Protein AF-A0A7K5LRX5-F1 (afdb_monomer_lite)

InterPro domains:
  IPR000163 Prohibitin [PR00679] (42-58)
  IPR000163 Prohibitin [PR00679] (60-79)
  IPR000163 Prohibitin [PR00679] (83-101)
  IPR000163 Prohibitin [PTHR23222] (1-107)
  IPR000163 Prohibitin [cd03401] (1-107)
  IPR001107 Band 7 domain [PF01145] (1-106)

pLDDT: mean 89.48, std 3.62, range [74.31, 94.56]

Structure (mmCIF, N/CA/C/O backbone):
data_AF-A0A7K5LRX5-F1
#
_entry.id   AF-A0A7K5LRX5-F1
#
loop_
_atom_site.group_PDB
_atom_site.id
_atom_site.type_symbol
_atom_site.label_atom_id
_atom_site.label_alt_id
_atom_site.label_comp_id
_atom_site.label_asym_id
_atom_site.label_entity_id
_atom_site.label_seq_id
_atom_site.pdbx_PDB_ins_code
_atom_site.Cartn_x
_atom_site.Cartn_y
_atom_site.Cartn_z
_atom_site.occupancy
_atom_site.B_iso_or_equiv
_atom_site.auth_seq_id
_atom_site.auth_comp_id
_atom_site.auth_asym_id
_atom_site.auth_atom_id
_atom_site.pdbx_PDB_model_num
ATOM 1 N N . VAL A 1 1 ? 8.555 -9.466 -15.627 1.00 83.19 1 VAL A N 1
ATOM 2 C CA . VAL A 1 1 ? 7.676 -9.172 -14.473 1.00 83.19 1 VAL A CA 1
ATOM 3 C C . VAL A 1 1 ? 7.196 -10.497 -13.925 1.00 83.19 1 VAL A C 1
ATOM 5 O O . VAL A 1 1 ? 6.742 -11.323 -14.713 1.00 83.19 1 VAL A O 1
ATOM 8 N N . GLU A 1 2 ? 7.371 -10.727 -12.627 1.00 86.12 2 GLU A N 1
ATOM 9 C CA . GLU A 1 2 ? 6.983 -11.986 -11.982 1.00 86.12 2 GLU A CA 1
ATOM 10 C C . GLU A 1 2 ? 5.469 -12.069 -11.745 1.00 86.12 2 GLU A C 1
ATOM 12 O O . GLU A 1 2 ? 4.766 -11.054 -11.708 1.00 86.12 2 GLU A O 1
ATOM 17 N N . GLY A 1 3 ? 4.966 -13.293 -11.568 1.00 85.56 3 GLY A N 1
ATOM 18 C CA . GLY A 1 3 ? 3.562 -13.534 -11.247 1.00 85.56 3 GLY A CA 1
ATOM 19 C C . GLY A 1 3 ? 3.167 -12.895 -9.915 1.00 85.56 3 GLY A C 1
ATOM 20 O O . GLY A 1 3 ? 3.847 -13.047 -8.898 1.00 85.56 3 GLY A O 1
ATOM 21 N N . GLY A 1 4 ? 2.056 -12.161 -9.901 1.00 85.81 4 GLY A N 1
ATOM 22 C CA . GLY A 1 4 ? 1.620 -11.384 -8.732 1.00 85.81 4 GLY A CA 1
ATOM 23 C C . GLY A 1 4 ? 2.347 -10.048 -8.539 1.00 85.81 4 GLY A C 1
ATOM 24 O O . GLY A 1 4 ? 2.159 -9.407 -7.510 1.00 85.81 4 GLY A O 1
ATOM 25 N N . GLN A 1 5 ? 3.123 -9.607 -9.528 1.00 91.12 5 GLN A N 1
ATOM 26 C CA . GLN A 1 5 ? 3.603 -8.234 -9.636 1.00 91.12 5 GLN A CA 1
ATOM 27 C C . GLN A 1 5 ? 3.007 -7.555 -10.875 1.00 91.12 5 GLN A C 1
ATOM 29 O O . GLN A 1 5 ? 2.487 -8.189 -11.804 1.00 91.12 5 GLN A O 1
ATOM 34 N N . ARG A 1 6 ? 3.069 -6.230 -10.876 1.00 91.25 6 ARG A N 1
ATOM 35 C CA . ARG A 1 6 ? 2.773 -5.377 -12.026 1.00 91.25 6 ARG A CA 1
ATOM 36 C C . ARG A 1 6 ? 3.899 -4.380 -12.179 1.00 91.25 6 ARG A C 1
ATOM 38 O O . ARG A 1 6 ? 4.467 -3.943 -11.184 1.00 91.25 6 ARG A O 1
ATOM 45 N N . ALA A 1 7 ? 4.226 -4.023 -13.410 1.00 90.88 7 ALA A N 1
ATOM 46 C CA . ALA A 1 7 ? 5.220 -2.992 -13.657 1.00 90.88 7 ALA A CA 1
ATOM 47 C C . ALA A 1 7 ? 4.620 -1.829 -14.435 1.00 90.88 7 ALA A C 1
ATOM 49 O O . ALA A 1 7 ? 3.752 -2.011 -15.287 1.00 90.88 7 ALA A O 1
ATOM 50 N N . ILE A 1 8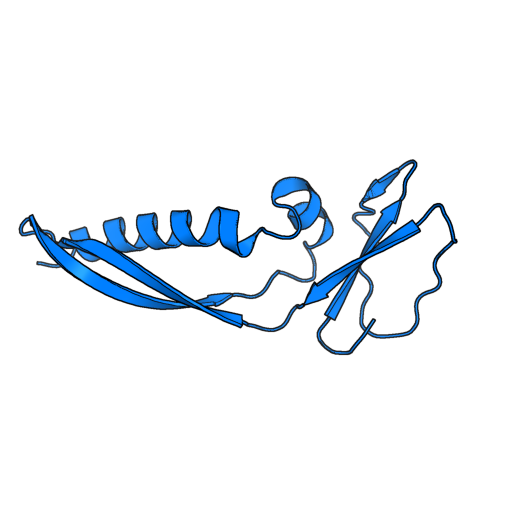 ? 5.119 -0.638 -14.136 1.00 91.75 8 ILE A N 1
ATOM 51 C CA . ILE A 1 8 ? 4.881 0.576 -14.910 1.00 91.75 8 ILE A CA 1
ATOM 52 C C . ILE A 1 8 ? 6.216 1.025 -15.501 1.00 91.75 8 ILE A C 1
ATOM 54 O O . ILE A 1 8 ? 7.269 0.840 -14.883 1.00 91.75 8 ILE A O 1
ATOM 58 N N . PHE A 1 9 ? 6.188 1.616 -16.692 1.00 90.38 9 PHE A N 1
ATOM 59 C CA . PHE A 1 9 ? 7.379 2.233 -17.264 1.00 90.38 9 PHE A CA 1
ATOM 60 C C . PHE A 1 9 ? 7.432 3.722 -16.939 1.00 90.38 9 PHE A C 1
ATOM 62 O O . PHE A 1 9 ? 6.497 4.483 -17.197 1.00 90.38 9 PHE A O 1
ATOM 69 N N . PHE A 1 10 ? 8.577 4.136 -16.407 1.00 89.31 10 PHE A N 1
ATOM 70 C CA . PHE A 1 10 ? 8.969 5.528 -16.330 1.00 89.31 10 PHE A CA 1
ATOM 71 C C . PHE A 1 10 ? 9.895 5.858 -17.499 1.00 89.31 10 PHE A C 1
ATOM 73 O O . PHE A 1 10 ? 11.010 5.337 -17.591 1.00 89.31 10 PHE A O 1
ATOM 80 N N . ASN A 1 11 ? 9.436 6.736 -18.386 1.00 89.69 11 ASN A N 1
ATOM 81 C CA . ASN A 1 11 ? 10.238 7.283 -19.467 1.00 89.69 11 ASN A CA 1
ATOM 82 C C . ASN A 1 11 ? 10.916 8.574 -19.013 1.00 89.69 11 ASN A C 1
ATOM 84 O O . ASN A 1 11 ? 10.270 9.477 -18.488 1.00 89.69 11 ASN A O 1
ATOM 88 N N . ARG A 1 12 ? 12.206 8.725 -19.317 1.00 83.75 12 ARG A N 1
ATOM 89 C CA . ARG A 1 12 ? 12.969 9.929 -18.945 1.00 83.75 12 ARG A CA 1
ATOM 90 C C . ARG A 1 12 ? 12.485 11.218 -19.625 1.00 83.75 12 ARG A C 1
ATOM 92 O O . ARG A 1 12 ? 12.683 12.294 -19.079 1.00 83.75 12 ARG A O 1
ATOM 99 N N . ILE A 1 13 ? 11.877 11.103 -20.809 1.00 83.62 13 ILE A N 1
ATOM 100 C CA . ILE A 1 13 ? 11.422 12.243 -21.627 1.00 83.62 13 ILE A CA 1
ATOM 101 C C . ILE A 1 13 ? 9.937 12.555 -21.381 1.00 83.62 13 ILE A C 1
ATOM 103 O O . ILE A 1 13 ? 9.557 13.716 -21.308 1.00 83.62 13 ILE A O 1
ATOM 107 N N . GLY A 1 14 ? 9.102 11.517 -21.258 1.00 80.69 14 GLY A N 1
ATOM 108 C CA . GLY A 1 14 ? 7.638 11.639 -21.191 1.00 80.69 14 GLY A CA 1
ATOM 109 C C . GLY A 1 14 ? 7.019 11.294 -19.835 1.00 80.69 14 GLY A C 1
ATOM 110 O O . GLY A 1 14 ? 5.799 11.259 -19.722 1.00 80.69 14 GLY A O 1
ATOM 111 N N . GLY A 1 15 ? 7.833 11.001 -18.818 1.00 86.00 15 GLY A N 1
ATOM 112 C CA . GLY A 1 15 ? 7.359 10.612 -17.494 1.00 86.00 15 GLY A CA 1
ATOM 113 C C . GLY A 1 15 ? 6.716 9.223 -17.462 1.00 86.00 15 GLY A C 1
ATOM 114 O O . GLY A 1 15 ? 7.098 8.310 -18.195 1.00 86.00 15 GLY A O 1
ATOM 115 N N . VAL A 1 16 ? 5.759 9.043 -16.553 1.00 85.88 16 VAL A N 1
ATOM 116 C CA . VAL A 1 16 ? 5.083 7.759 -16.317 1.00 85.88 16 VAL A CA 1
ATOM 117 C C . VAL A 1 16 ? 4.013 7.539 -17.382 1.00 85.88 16 VAL A C 1
ATOM 119 O O . VAL A 1 16 ? 3.107 8.360 -17.520 1.00 85.88 16 VAL A O 1
ATOM 122 N N . GLN A 1 17 ? 4.078 6.414 -18.090 1.00 82.31 17 GLN A N 1
ATOM 123 C CA . GLN A 1 17 ? 3.055 6.041 -19.069 1.00 82.31 17 GLN A CA 1
ATOM 124 C C . GLN A 1 17 ? 1.782 5.561 -18.354 1.00 82.31 17 GLN A C 1
ATOM 126 O O . GLN A 1 17 ? 1.828 4.571 -17.625 1.00 82.31 17 GLN A O 1
ATOM 131 N N . GLN A 1 18 ? 0.652 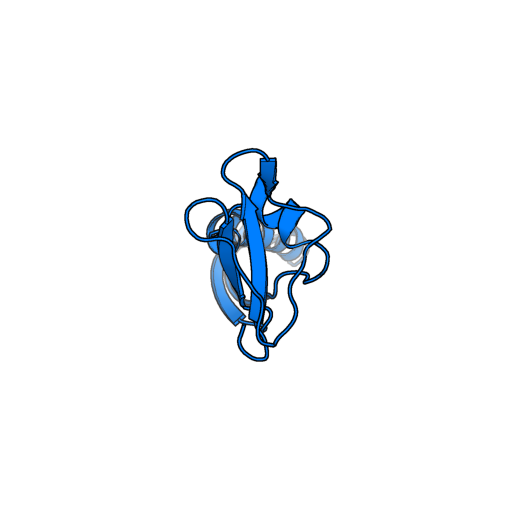6.255 -18.546 1.00 75.56 18 GLN A N 1
ATOM 132 C CA . GLN A 1 18 ? -0.611 5.903 -17.875 1.00 75.56 18 GLN A CA 1
ATOM 133 C C . GLN A 1 18 ? -1.301 4.674 -18.478 1.00 75.56 18 GLN A C 1
ATOM 135 O O . GLN A 1 18 ? -1.873 3.881 -17.739 1.00 75.56 18 GLN A O 1
ATOM 140 N N . ASP A 1 19 ? -1.171 4.454 -19.784 1.00 74.31 19 ASP A N 1
ATOM 141 C CA . ASP A 1 19 ? -1.856 3.344 -20.462 1.00 74.31 19 ASP A CA 1
ATOM 142 C C . ASP A 1 19 ? -1.033 2.044 -20.477 1.00 74.31 19 ASP A C 1
ATOM 144 O O . ASP A 1 19 ? -1.488 1.005 -20.949 1.00 74.31 19 ASP A O 1
ATOM 148 N N . THR A 1 20 ? 0.209 2.080 -19.985 1.00 79.31 20 THR A N 1
ATOM 149 C CA . THR A 1 20 ? 1.161 0.965 -20.095 1.00 79.31 20 THR A CA 1
ATOM 150 C C . THR A 1 20 ? 1.364 0.284 -18.747 1.00 79.31 20 THR A C 1
ATOM 152 O O . THR A 1 20 ? 2.363 0.492 -18.056 1.00 79.31 20 THR A O 1
ATOM 155 N N . ILE A 1 21 ? 0.393 -0.552 -18.379 1.00 84.19 21 ILE A N 1
ATOM 156 C CA . ILE A 1 21 ? 0.457 -1.398 -17.185 1.00 84.19 21 ILE A CA 1
ATOM 157 C C . ILE A 1 21 ? 0.848 -2.803 -17.623 1.00 84.19 21 ILE A C 1
ATOM 159 O O . ILE A 1 21 ? 0.097 -3.505 -18.299 1.00 84.19 21 ILE A O 1
ATOM 163 N N . LEU A 1 22 ? 2.045 -3.220 -17.230 1.00 86.38 22 LEU A N 1
ATOM 164 C CA . LEU A 1 22 ? 2.606 -4.495 -17.637 1.00 86.38 22 LEU A CA 1
ATOM 165 C C . LEU A 1 22 ? 2.157 -5.586 -16.669 1.00 86.38 22 LEU A C 1
ATOM 167 O O . LEU A 1 22 ? 2.455 -5.548 -15.468 1.00 86.38 22 LEU A O 1
ATOM 171 N N . ALA A 1 23 ? 1.447 -6.569 -17.217 1.00 86.19 23 ALA A N 1
ATOM 172 C CA . ALA A 1 23 ? 1.132 -7.810 -16.529 1.00 86.19 23 ALA A CA 1
ATOM 173 C C . ALA A 1 23 ? 2.386 -8.685 -16.345 1.00 86.19 23 ALA A C 1
ATOM 175 O O . ALA A 1 23 ? 3.497 -8.323 -16.737 1.00 86.19 23 ALA A O 1
ATOM 176 N N . GLU A 1 24 ? 2.214 -9.847 -15.729 1.00 86.50 24 GLU A N 1
ATOM 177 C CA . GLU A 1 24 ? 3.268 -10.861 -15.661 1.00 86.50 24 GLU A CA 1
ATOM 178 C C . G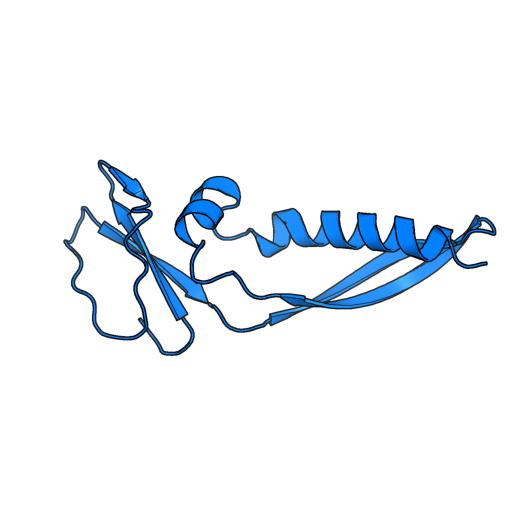LU A 1 24 ? 3.766 -11.250 -17.063 1.00 86.50 24 GLU A C 1
ATOM 180 O O . GLU A 1 24 ? 3.010 -11.214 -18.033 1.00 86.50 24 GLU A O 1
ATOM 185 N N . GLY A 1 25 ? 5.056 -11.571 -17.178 1.00 87.75 25 GLY A N 1
ATOM 186 C CA . GLY A 1 25 ? 5.679 -11.942 -18.451 1.00 87.75 25 GLY A CA 1
ATOM 187 C C . GLY A 1 25 ? 6.943 -11.156 -18.799 1.00 87.75 25 GLY A C 1
ATOM 188 O O . GLY A 1 25 ? 7.458 -10.348 -18.011 1.00 87.75 25 GLY A O 1
ATOM 189 N N . LEU A 1 26 ? 7.474 -11.445 -19.986 1.00 87.88 26 LEU A N 1
ATOM 190 C CA . LEU A 1 26 ? 8.660 -10.801 -20.541 1.00 87.88 26 LEU A CA 1
ATOM 191 C C . LEU A 1 26 ? 8.245 -9.545 -21.311 1.00 87.88 26 LEU A C 1
AT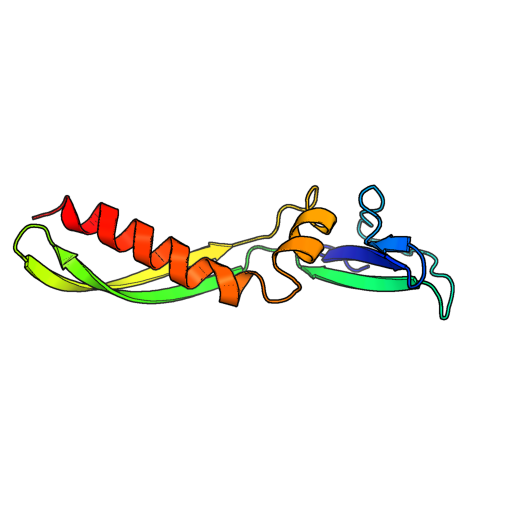OM 193 O O . LEU A 1 26 ? 7.501 -9.630 -22.282 1.00 87.88 26 LEU A O 1
ATOM 197 N N . HIS A 1 27 ? 8.765 -8.392 -20.893 1.00 87.25 27 HIS A N 1
ATOM 198 C CA . HIS A 1 27 ? 8.502 -7.106 -21.538 1.00 87.25 27 HI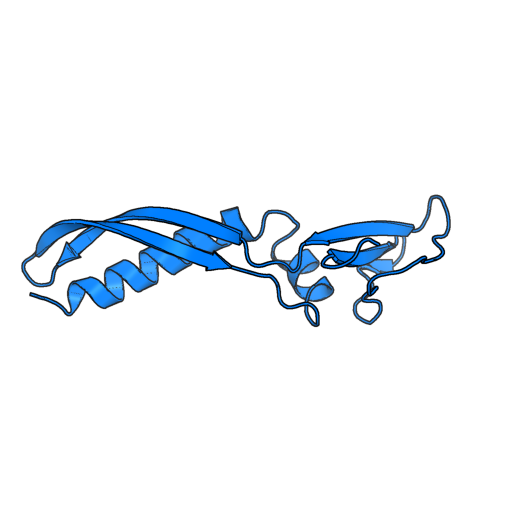S A CA 1
ATOM 199 C C . HIS A 1 27 ? 9.811 -6.501 -22.019 1.00 87.25 27 HIS A C 1
ATOM 201 O O . HIS A 1 27 ? 10.802 -6.491 -21.282 1.00 87.25 27 HIS A O 1
ATOM 207 N N . PHE A 1 28 ? 9.819 -6.002 -23.251 1.00 85.44 28 PHE A N 1
ATOM 208 C CA . PHE A 1 28 ? 10.985 -5.341 -23.816 1.00 85.44 28 PHE A CA 1
ATOM 209 C C . PHE A 1 28 ? 11.084 -3.914 -23.274 1.00 85.44 28 PHE A C 1
ATOM 211 O O . PHE A 1 28 ? 10.093 -3.189 -23.245 1.00 85.44 28 PHE A O 1
ATOM 218 N N . ARG A 1 29 ? 12.283 -3.513 -22.844 1.00 86.94 29 ARG A N 1
ATOM 219 C CA . ARG A 1 29 ? 12.570 -2.144 -22.402 1.00 86.94 29 ARG A CA 1
ATOM 220 C C . ARG A 1 29 ? 13.668 -1.550 -23.265 1.00 86.94 29 ARG A C 1
ATOM 222 O O . ARG A 1 29 ? 14.654 -2.229 -23.546 1.00 86.94 29 ARG A O 1
ATOM 229 N N . ILE A 1 30 ? 13.540 -0.275 -23.611 1.00 88.31 30 ILE A N 1
ATOM 230 C CA . ILE A 1 30 ? 14.617 0.468 -24.269 1.00 88.31 30 ILE A CA 1
ATOM 231 C C . ILE A 1 30 ? 15.634 0.893 -23.197 1.00 88.31 30 ILE A C 1
ATOM 233 O O . ILE A 1 30 ? 15.271 1.636 -22.274 1.00 88.31 30 ILE A O 1
ATOM 237 N N . PRO A 1 31 ? 16.900 0.439 -23.276 1.00 85.88 31 PRO A N 1
ATOM 238 C CA . PRO A 1 31 ? 17.938 0.853 -22.337 1.00 85.88 31 PRO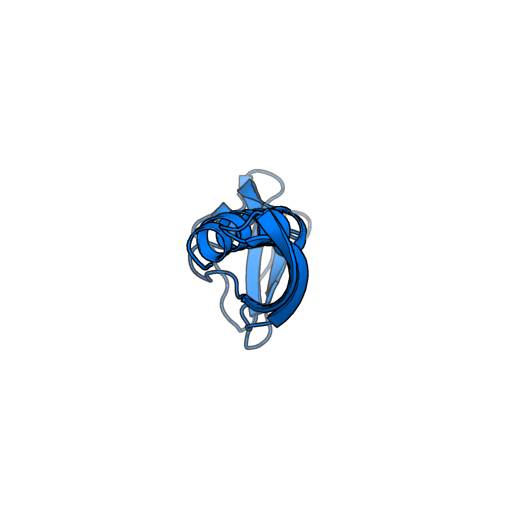 A CA 1
ATOM 239 C C . PRO A 1 31 ? 18.095 2.384 -22.300 1.00 85.88 31 PRO A C 1
ATOM 241 O O . PRO A 1 31 ? 17.860 3.063 -23.295 1.00 85.88 31 PRO A O 1
ATOM 244 N N . TRP A 1 32 ? 18.466 2.930 -21.137 1.00 85.62 32 TRP A N 1
ATOM 245 C CA . TRP A 1 32 ? 18.672 4.367 -20.853 1.00 85.62 32 TRP A CA 1
ATOM 246 C C . TRP A 1 32 ? 17.434 5.279 -20.852 1.00 85.62 32 TRP A C 1
ATOM 248 O O . TRP A 1 32 ? 17.433 6.276 -20.126 1.00 85.62 32 TRP A O 1
ATOM 258 N N . PHE A 1 33 ? 16.383 4.950 -21.605 1.00 87.81 33 PHE A N 1
ATOM 259 C CA . PHE A 1 33 ? 15.175 5.779 -21.700 1.00 87.81 33 PHE A CA 1
ATOM 260 C C . PHE A 1 33 ? 14.024 5.292 -20.822 1.00 87.81 33 PHE A C 1
ATOM 262 O O . PHE A 1 33 ? 13.277 6.132 -20.317 1.00 87.81 33 PHE A O 1
ATOM 269 N N . GLN A 1 34 ? 13.893 3.974 -20.634 1.00 89.44 34 GLN A N 1
ATOM 270 C CA . GLN A 1 34 ? 12.795 3.361 -19.885 1.00 89.44 34 GLN A CA 1
ATOM 271 C C . GLN A 1 34 ? 13.298 2.671 -18.619 1.00 89.44 34 GLN A C 1
ATOM 273 O O . GLN A 1 34 ? 14.162 1.789 -18.669 1.00 89.44 34 GLN A O 1
ATOM 278 N N . TYR A 1 35 ? 12.700 3.034 -17.489 1.00 89.31 35 TYR A N 1
ATOM 279 C CA . TYR A 1 35 ? 12.949 2.426 -16.190 1.00 89.31 35 TYR A CA 1
ATOM 280 C C . TYR A 1 35 ? 11.690 1.690 -15.722 1.00 89.31 35 TYR A C 1
ATOM 282 O O . TYR A 1 35 ? 10.640 2.320 -15.581 1.00 89.31 35 TYR A O 1
ATOM 290 N N . PRO A 1 36 ? 11.754 0.365 -15.504 1.00 89.69 36 PRO A N 1
ATOM 291 C CA . PRO A 1 36 ? 10.632 -0.377 -14.951 1.00 89.69 36 PRO A CA 1
ATOM 292 C C . PRO A 1 36 ? 10.525 -0.109 -13.448 1.00 89.69 36 PRO A C 1
ATOM 294 O O . PRO A 1 36 ? 11.487 -0.305 -12.708 1.00 89.69 36 PRO A O 1
ATOM 297 N N . ILE A 1 37 ? 9.344 0.293 -12.994 1.00 90.62 37 ILE A N 1
ATOM 298 C CA . ILE A 1 37 ? 9.001 0.379 -11.575 1.00 90.62 37 ILE A CA 1
ATOM 299 C C . ILE A 1 37 ? 8.059 -0.775 -11.276 1.00 90.62 37 ILE A C 1
ATOM 301 O O . ILE A 1 37 ? 7.009 -0.910 -11.907 1.00 90.62 37 ILE A O 1
ATOM 305 N N . ILE A 1 38 ? 8.458 -1.626 -10.338 1.00 91.00 38 ILE A N 1
ATOM 306 C CA . ILE A 1 38 ? 7.760 -2.869 -10.030 1.00 91.00 38 ILE A CA 1
ATOM 307 C C . ILE A 1 38 ? 6.934 -2.668 -8.763 1.00 91.00 38 ILE A C 1
ATOM 309 O O . ILE A 1 38 ? 7.452 -2.263 -7.726 1.00 91.00 38 ILE A O 1
ATOM 313 N N . TYR A 1 39 ? 5.653 -2.995 -8.862 1.00 92.06 39 TYR A N 1
ATOM 314 C CA . TYR A 1 39 ? 4.701 -3.032 -7.767 1.00 92.06 39 TYR A CA 1
ATOM 315 C C . TYR A 1 39 ? 4.305 -4.469 -7.460 1.00 92.06 39 TYR A C 1
ATOM 317 O O . TYR A 1 39 ? 4.038 -5.275 -8.354 1.00 92.06 39 TYR A O 1
ATOM 325 N N . ASP A 1 40 ? 4.206 -4.771 -6.173 1.00 91.00 40 ASP A N 1
ATOM 326 C CA . ASP A 1 40 ? 3.574 -5.995 -5.702 1.00 91.00 40 ASP A CA 1
ATOM 327 C C . ASP A 1 40 ? 2.070 -5.754 -5.559 1.00 91.00 40 ASP A C 1
ATOM 329 O O . ASP A 1 40 ? 1.647 -4.831 -4.866 1.00 91.00 40 ASP A O 1
ATOM 333 N N . ILE A 1 41 ? 1.261 -6.570 -6.235 1.00 90.88 41 ILE A N 1
ATOM 334 C CA . ILE A 1 41 ? -0.208 -6.477 -6.186 1.00 90.88 41 ILE A CA 1
ATOM 335 C C . ILE A 1 41 ? -0.822 -7.442 -5.164 1.00 90.88 41 ILE A C 1
ATOM 337 O O . ILE A 1 41 ? -2.047 -7.571 -5.073 1.00 90.88 41 ILE A O 1
ATOM 341 N N . ARG A 1 42 ? 0.009 -8.150 -4.395 1.00 91.69 42 ARG A N 1
ATOM 342 C CA . ARG A 1 42 ? -0.445 -9.062 -3.345 1.00 91.69 42 ARG A CA 1
ATOM 343 C C . ARG A 1 42 ? -0.868 -8.282 -2.105 1.00 91.69 42 ARG A C 1
ATOM 345 O O . ARG A 1 42 ? -0.326 -7.228 -1.787 1.00 91.69 42 ARG A O 1
ATOM 352 N N . ALA A 1 43 ? -1.845 -8.830 -1.388 1.00 92.31 43 ALA A N 1
ATOM 353 C CA . ALA A 1 43 ? -2.285 -8.255 -0.127 1.00 92.31 43 ALA A CA 1
ATOM 354 C C . ALA A 1 43 ? -1.213 -8.452 0.949 1.00 92.31 43 ALA A C 1
ATOM 356 O O . ALA A 1 43 ? -0.811 -9.583 1.227 1.00 92.31 43 ALA A O 1
ATOM 357 N N . ARG A 1 44 ? -0.779 -7.356 1.572 1.00 91.50 44 ARG A N 1
ATOM 358 C CA . ARG A 1 44 ? 0.196 -7.370 2.663 1.00 91.50 44 ARG A CA 1
ATOM 359 C C . ARG A 1 44 ? -0.479 -6.967 3.976 1.00 91.50 44 ARG A C 1
ATOM 361 O O . ARG A 1 44 ? -1.223 -5.985 4.001 1.00 91.50 44 ARG A O 1
ATOM 368 N N . PRO A 1 45 ? -0.271 -7.720 5.072 1.00 93.56 45 PRO A N 1
ATOM 369 C CA . PRO A 1 45 ? -0.783 -7.339 6.380 1.00 93.56 45 PRO A CA 1
ATOM 370 C C . PRO A 1 45 ? 0.098 -6.271 7.023 1.00 93.56 45 PRO A C 1
ATOM 372 O O . PRO A 1 45 ? 1.306 -6.446 7.154 1.00 93.56 45 PRO A O 1
ATOM 375 N N . ARG A 1 46 ? -0.529 -5.217 7.542 1.00 91.62 46 ARG A N 1
ATOM 376 C CA . ARG A 1 46 ? 0.109 -4.199 8.378 1.00 91.62 46 ARG A CA 1
ATOM 377 C C . ARG A 1 46 ? -0.615 -4.104 9.713 1.00 91.62 46 ARG A C 1
ATOM 379 O O . ARG A 1 46 ? -1.836 -3.966 9.756 1.00 91.62 46 ARG A O 1
ATOM 386 N N . LYS A 1 47 ? 0.128 -4.193 10.817 1.00 91.69 47 LYS A N 1
ATOM 387 C CA . LYS A 1 47 ? -0.419 -3.976 12.162 1.00 91.69 47 LYS A CA 1
ATOM 388 C C . LYS A 1 47 ? -0.198 -2.519 12.559 1.00 91.69 47 LYS A C 1
ATOM 390 O O . LYS A 1 47 ? 0.930 -2.043 12.503 1.00 91.69 47 LYS A O 1
ATOM 395 N N . ILE A 1 48 ? -1.261 -1.828 12.952 1.00 91.25 48 ILE A N 1
ATOM 396 C CA . ILE A 1 48 ? -1.226 -0.438 13.417 1.00 91.25 48 ILE A CA 1
ATOM 397 C C . ILE A 1 48 ? -1.887 -0.408 14.792 1.00 91.25 48 ILE A C 1
ATOM 399 O O . ILE A 1 48 ? -2.986 -0.932 14.960 1.00 91.25 48 ILE A O 1
ATOM 403 N N . SER A 1 49 ? -1.202 0.169 15.778 1.00 90.81 49 SER A N 1
ATOM 404 C CA . SER A 1 49 ? -1.748 0.389 17.119 1.00 90.81 49 SER A CA 1
ATOM 405 C C . SER A 1 49 ? -1.834 1.880 17.375 1.00 90.81 49 SER A C 1
ATOM 407 O O . SER A 1 49 ? -0.887 2.602 17.065 1.00 90.81 49 SER A O 1
ATOM 409 N N . SER A 1 50 ? -2.956 2.330 17.925 1.00 89.50 50 SER A N 1
ATOM 410 C CA . SER A 1 50 ? -3.180 3.746 18.191 1.00 89.50 50 SER A CA 1
ATOM 411 C C . SER A 1 50 ? -4.071 3.936 19.418 1.00 89.50 50 SER A C 1
ATOM 413 O O . SER A 1 50 ? -5.134 3.306 19.497 1.00 89.50 50 SER A O 1
ATOM 415 N N . PRO A 1 51 ? -3.669 4.782 20.383 1.00 90.56 51 PRO A N 1
ATOM 416 C CA . PRO A 1 51 ? -4.532 5.151 21.493 1.00 90.56 51 PRO A CA 1
ATOM 417 C C . PRO A 1 51 ? -5.670 6.042 20.979 1.00 90.56 51 PRO A C 1
ATOM 419 O O . PRO A 1 51 ? -5.437 7.063 20.330 1.00 90.56 51 PRO A O 1
ATOM 422 N N . THR A 1 52 ? -6.908 5.650 21.261 1.00 90.50 52 THR A N 1
ATOM 423 C CA . THR A 1 52 ? -8.119 6.324 20.782 1.00 90.50 52 THR A CA 1
ATOM 424 C C . THR A 1 52 ? -9.085 6.562 21.938 1.00 90.50 52 THR A C 1
ATOM 426 O O . THR A 1 52 ? -9.250 5.689 22.784 1.00 90.50 52 THR A O 1
ATOM 429 N N . GLY A 1 53 ? -9.714 7.738 21.983 1.00 90.50 53 GLY A N 1
ATOM 430 C CA . GLY A 1 53 ? -10.735 8.058 22.983 1.00 90.50 53 GLY A CA 1
ATOM 431 C C . GLY A 1 53 ? -12.096 7.450 22.630 1.00 90.50 53 GLY A C 1
ATOM 432 O O . GLY A 1 53 ? -12.536 7.585 21.486 1.00 90.50 53 GLY A O 1
ATOM 433 N N . SER A 1 54 ? -12.748 6.797 23.593 1.00 90.88 54 SER A N 1
ATOM 434 C CA . SER A 1 54 ? -14.156 6.390 23.507 1.00 90.88 54 SER A CA 1
ATOM 435 C C . SER A 1 54 ? -15.091 7.573 23.748 1.00 90.88 54 SER A C 1
ATOM 437 O O . SER A 1 54 ? -14.657 8.683 24.078 1.00 90.88 54 SER A O 1
ATOM 439 N N . LYS A 1 55 ? -16.392 7.345 23.569 1.00 90.94 55 LYS A N 1
ATOM 440 C CA . LYS A 1 55 ? -17.421 8.359 23.808 1.00 90.94 55 LYS A CA 1
ATOM 441 C C . LYS A 1 55 ? -17.438 8.852 25.257 1.00 90.94 55 LYS A C 1
ATOM 443 O O . LYS A 1 55 ? -17.693 10.030 25.491 1.00 90.94 55 LYS A O 1
ATOM 448 N N . ASP A 1 56 ? -17.083 7.983 26.199 1.00 92.62 56 ASP A N 1
ATOM 449 C CA . ASP A 1 56 ? -16.985 8.299 27.627 1.00 92.62 56 ASP A CA 1
ATOM 450 C C . ASP A 1 56 ? -15.643 8.961 27.995 1.00 92.62 56 ASP A C 1
ATOM 452 O O . ASP A 1 56 ? -15.261 9.015 29.164 1.00 92.62 56 ASP A O 1
ATOM 456 N N . LEU A 1 57 ? -14.903 9.461 26.995 1.00 89.50 57 LEU A N 1
ATOM 457 C CA . LEU A 1 57 ? -13.579 10.079 27.129 1.00 89.50 57 LEU A CA 1
ATOM 458 C C . LEU A 1 57 ? -12.515 9.137 27.715 1.00 89.50 57 LEU A C 1
ATOM 460 O O . LEU A 1 57 ? -11.455 9.584 28.158 1.00 89.50 57 LEU A O 1
ATOM 464 N N . GLN A 1 58 ? -12.761 7.826 27.685 1.00 90.88 58 GLN A N 1
ATOM 465 C CA . GLN A 1 58 ? -11.783 6.836 28.118 1.00 90.88 58 GLN A CA 1
ATOM 466 C C . GLN A 1 58 ? -10.775 6.571 27.003 1.00 90.88 58 GLN A C 1
ATOM 468 O O . GLN A 1 58 ? -11.135 6.353 25.848 1.00 90.88 58 GLN A O 1
ATOM 473 N N . MET A 1 59 ? -9.489 6.565 27.346 1.00 92.69 59 MET A N 1
ATOM 474 C CA . MET A 1 59 ? -8.423 6.258 26.395 1.00 92.69 59 MET A CA 1
ATOM 475 C C . MET A 1 59 ? -8.255 4.743 26.264 1.00 92.69 59 MET A C 1
ATOM 477 O O . MET A 1 59 ? -7.828 4.076 27.204 1.00 92.69 59 MET A O 1
ATOM 481 N N . VAL A 1 60 ? -8.540 4.203 25.079 1.00 90.62 60 VAL A N 1
ATOM 482 C CA . VAL A 1 60 ? -8.430 2.774 24.763 1.00 90.62 60 VAL A CA 1
ATOM 483 C C . VAL A 1 60 ? -7.299 2.554 23.760 1.00 90.62 60 VAL A C 1
ATOM 485 O O . VAL A 1 60 ? -7.207 3.240 22.742 1.00 90.62 60 VAL A O 1
ATOM 488 N N . ASN A 1 61 ? -6.421 1.582 24.018 1.00 92.12 61 ASN A N 1
ATOM 489 C CA . ASN A 1 61 ? -5.381 1.194 23.064 1.00 92.12 61 ASN A CA 1
ATOM 490 C C . ASN A 1 61 ? -5.893 0.073 22.155 1.00 92.12 61 ASN A C 1
ATOM 492 O O . ASN A 1 61 ? -6.091 -1.054 22.608 1.00 92.12 61 ASN A O 1
ATOM 496 N N . ILE A 1 62 ? -6.082 0.372 20.870 1.00 91.19 62 ILE A N 1
ATOM 497 C CA . ILE A 1 62 ? -6.589 -0.593 19.892 1.00 91.19 62 ILE A CA 1
ATOM 498 C C . ILE A 1 62 ? -5.481 -0.925 18.898 1.00 91.19 62 ILE A C 1
ATOM 500 O O . ILE A 1 62 ? -4.826 -0.043 18.343 1.00 91.19 62 ILE A O 1
ATOM 504 N N . SER A 1 63 ? -5.292 -2.222 18.660 1.00 92.19 63 SER A N 1
ATOM 505 C CA . SER A 1 63 ? -4.410 -2.762 17.628 1.00 92.19 63 SER A CA 1
ATOM 506 C C . SER A 1 63 ? -5.241 -3.354 16.494 1.00 92.19 63 SER A C 1
ATOM 508 O O . SER A 1 63 ? -5.970 -4.321 16.698 1.00 92.19 63 SER A O 1
ATOM 510 N N . LEU A 1 64 ? -5.082 -2.819 15.288 1.00 92.06 64 LEU A N 1
ATOM 511 C CA . LEU A 1 64 ? -5.746 -3.288 14.075 1.00 92.06 64 LEU A CA 1
ATOM 512 C C . LEU A 1 64 ? -4.737 -3.952 13.139 1.00 92.06 64 LEU A C 1
ATOM 514 O O . LEU A 1 64 ? -3.599 -3.498 13.010 1.00 92.06 64 LEU A O 1
ATOM 518 N N . ARG A 1 65 ? -5.161 -5.015 12.451 1.00 94.56 65 ARG A N 1
ATOM 519 C CA . ARG A 1 65 ? -4.429 -5.590 11.317 1.00 94.56 65 ARG A CA 1
ATOM 520 C C . ARG A 1 65 ? -5.189 -5.258 10.041 1.00 94.56 65 ARG A C 1
ATOM 522 O O . ARG A 1 65 ? -6.296 -5.743 9.843 1.00 94.56 65 ARG A O 1
ATOM 529 N N . VAL A 1 66 ? -4.579 -4.446 9.189 1.00 92.62 66 VAL A N 1
ATOM 530 C CA . VAL A 1 66 ? -5.146 -4.010 7.913 1.00 92.62 66 VAL A CA 1
ATOM 531 C C . VAL A 1 66 ? -4.433 -4.755 6.792 1.00 92.62 66 VAL A C 1
ATOM 533 O O . VAL A 1 66 ? -3.206 -4.817 6.773 1.00 92.62 66 VAL A O 1
ATOM 536 N N . LEU A 1 67 ? -5.198 -5.354 5.883 1.00 94.31 67 LEU A N 1
ATOM 537 C CA . LEU A 1 67 ? -4.681 -5.965 4.661 1.00 94.31 67 LEU A CA 1
ATOM 538 C C . LEU A 1 67 ? -4.822 -4.955 3.525 1.00 94.31 67 LEU A C 1
ATOM 540 O O . LEU A 1 67 ? -5.934 -4.515 3.238 1.00 94.31 67 LEU A O 1
ATOM 544 N N . THR A 1 68 ? -3.716 -4.597 2.880 1.00 92.44 68 THR A N 1
ATOM 545 C CA . THR A 1 68 ? -3.712 -3.619 1.784 1.00 92.44 68 THR A CA 1
ATOM 546 C C . THR A 1 68 ? -3.106 -4.212 0.528 1.00 92.44 68 THR A C 1
ATOM 548 O O . THR A 1 68 ? -2.181 -5.018 0.596 1.00 92.44 68 THR A O 1
ATOM 551 N N . ARG A 1 69 ? -3.645 -3.821 -0.628 1.00 92.50 69 ARG A N 1
ATOM 552 C CA . ARG A 1 69 ? -3.073 -4.099 -1.949 1.00 92.50 69 ARG A CA 1
ATOM 553 C C . ARG A 1 69 ? -3.323 -2.901 -2.867 1.00 92.50 69 ARG A C 1
ATOM 555 O O . ARG A 1 69 ? -4.402 -2.310 -2.768 1.00 92.50 69 ARG A O 1
ATOM 562 N N . PRO A 1 70 ? -2.384 -2.547 -3.752 1.00 92.06 70 PRO A N 1
ATOM 563 C CA . PRO A 1 70 ? -2.599 -1.485 -4.721 1.00 92.06 70 PRO A CA 1
ATOM 564 C C . PRO A 1 70 ? -3.553 -1.951 -5.832 1.00 92.06 70 PRO A C 1
ATOM 566 O O . PRO A 1 70 ? -3.586 -3.130 -6.196 1.00 92.06 70 PRO A O 1
ATOM 569 N N . ASN A 1 71 ? -4.341 -1.024 -6.380 1.00 90.81 71 ASN A N 1
ATOM 570 C CA . ASN A 1 71 ? -5.204 -1.310 -7.522 1.00 90.81 71 ASN A CA 1
ATOM 571 C C . ASN A 1 71 ? -4.359 -1.389 -8.800 1.00 90.81 71 ASN A C 1
ATOM 573 O O . ASN A 1 71 ? -3.750 -0.401 -9.204 1.00 90.81 71 ASN A O 1
ATOM 577 N N . ALA A 1 72 ? -4.349 -2.553 -9.454 1.00 89.06 72 ALA A N 1
ATOM 578 C CA . ALA A 1 72 ? -3.522 -2.796 -10.631 1.00 89.06 72 ALA A CA 1
ATOM 579 C C . ALA A 1 72 ? -3.822 -1.839 -11.796 1.00 89.06 72 ALA A C 1
ATOM 581 O O . ALA A 1 72 ? -2.898 -1.507 -12.525 1.00 89.06 72 ALA A O 1
ATOM 582 N N . ALA A 1 73 ? -5.073 -1.392 -11.959 1.00 89.50 73 ALA A N 1
ATOM 583 C CA . ALA A 1 73 ? -5.480 -0.498 -13.048 1.00 89.50 73 ALA A CA 1
ATOM 584 C C . ALA A 1 73 ? -5.043 0.964 -12.841 1.00 89.50 73 ALA A C 1
ATOM 586 O O . ALA A 1 73 ? -4.974 1.730 -13.794 1.00 89.50 73 ALA A O 1
ATOM 587 N N . GLU A 1 74 ? -4.731 1.356 -11.605 1.00 90.56 74 GLU A N 1
ATOM 588 C CA . GLU A 1 74 ? -4.447 2.748 -11.231 1.00 90.56 74 GLU A CA 1
ATOM 589 C C . GLU A 1 74 ? -3.002 2.938 -10.745 1.00 90.56 74 GLU A C 1
ATOM 591 O O . GLU A 1 74 ? -2.657 3.972 -10.178 1.00 90.56 74 GLU A O 1
ATOM 596 N N . LEU A 1 75 ? -2.119 1.965 -10.987 1.00 91.25 75 LEU A N 1
ATOM 597 C CA . LEU A 1 75 ? -0.709 2.050 -10.590 1.00 91.25 75 LEU A CA 1
ATOM 598 C C . LEU A 1 75 ? 0.010 3.304 -11.119 1.00 91.25 75 LEU A C 1
ATOM 600 O O . LEU A 1 75 ? 0.759 3.909 -10.349 1.00 91.25 75 LEU A O 1
ATOM 604 N N . PRO A 1 76 ? -0.207 3.753 -12.373 1.00 91.44 76 PRO A N 1
ATOM 605 C CA . PRO A 1 76 ? 0.456 4.953 -12.877 1.00 91.44 76 PRO A CA 1
ATOM 606 C C . PRO A 1 76 ? 0.037 6.225 -12.133 1.00 91.44 76 PRO A C 1
ATOM 608 O O . PRO A 1 76 ? 0.890 7.029 -11.756 1.00 91.44 76 PRO A O 1
ATOM 611 N N . SER A 1 77 ? -1.265 6.403 -11.884 1.00 90.94 77 SER A N 1
ATOM 612 C CA . SER A 1 77 ? -1.785 7.575 -11.168 1.00 90.94 77 SER A CA 1
ATOM 613 C C . SER A 1 77 ? -1.387 7.543 -9.690 1.00 90.94 77 SER A C 1
ATOM 615 O O . SER A 1 77 ? -1.035 8.572 -9.110 1.00 90.94 77 SER A O 1
ATOM 617 N N . MET A 1 78 ? -1.365 6.351 -9.099 1.00 91.75 78 MET A N 1
ATOM 618 C CA . MET A 1 78 ? -0.918 6.108 -7.735 1.00 91.75 78 MET A CA 1
ATOM 619 C C . MET A 1 78 ? 0.567 6.431 -7.547 1.00 91.75 78 MET A C 1
ATOM 621 O O . MET A 1 78 ? 0.905 7.164 -6.618 1.00 91.75 78 MET A O 1
ATOM 625 N N . TYR A 1 79 ? 1.445 5.974 -8.446 1.00 91.69 79 TYR A N 1
ATOM 626 C CA . TYR A 1 79 ? 2.875 6.296 -8.395 1.00 91.69 79 TYR A CA 1
ATOM 627 C C . TYR A 1 79 ? 3.127 7.802 -8.546 1.00 91.69 79 TYR A C 1
ATOM 629 O O . TYR A 1 79 ? 3.921 8.363 -7.797 1.00 91.69 79 TYR A O 1
ATOM 637 N N . GLN A 1 80 ? 2.410 8.486 -9.446 1.00 89.75 80 GLN A N 1
ATOM 638 C CA . GLN A 1 80 ? 2.544 9.940 -9.612 1.00 89.75 80 GLN A CA 1
ATOM 639 C C . GLN A 1 80 ? 2.142 10.726 -8.353 1.00 89.75 80 GLN A C 1
ATOM 641 O O . GLN A 1 80 ? 2.769 11.733 -8.034 1.00 89.75 80 GLN A O 1
ATOM 646 N N . ARG A 1 81 ? 1.091 10.292 -7.644 1.00 90.69 81 ARG A N 1
ATOM 647 C CA . ARG A 1 81 ? 0.543 11.024 -6.487 1.00 90.69 81 ARG A CA 1
ATOM 648 C C . ARG A 1 81 ? 1.214 10.664 -5.165 1.00 90.69 81 ARG A C 1
ATOM 650 O O . ARG A 1 81 ? 1.437 11.540 -4.334 1.00 90.69 81 ARG A O 1
ATOM 657 N N . LEU A 1 82 ? 1.465 9.377 -4.943 1.00 90.69 82 LEU A N 1
ATOM 658 C CA . LEU A 1 82 ? 1.872 8.831 -3.647 1.00 90.69 82 LEU A CA 1
ATOM 659 C C . LEU A 1 82 ? 3.296 8.264 -3.655 1.00 90.69 82 LEU A C 1
ATOM 661 O O . LEU A 1 82 ? 3.892 8.143 -2.587 1.00 90.69 82 LEU A O 1
ATOM 665 N N . GLY A 1 83 ? 3.851 7.957 -4.830 1.00 89.75 83 GLY A N 1
ATOM 666 C CA . GLY A 1 83 ? 5.156 7.318 -4.975 1.00 89.75 83 GLY A CA 1
ATOM 667 C C . GLY A 1 83 ? 5.139 5.818 -4.663 1.00 89.75 83 GLY A C 1
ATOM 668 O O . GLY A 1 83 ? 4.089 5.169 -4.629 1.00 89.75 83 GLY A O 1
ATOM 669 N N . LEU A 1 84 ? 6.332 5.254 -4.454 1.00 89.12 84 LEU A N 1
ATOM 670 C CA . LEU A 1 84 ? 6.504 3.850 -4.061 1.00 89.12 84 LEU A CA 1
ATOM 671 C C . LEU A 1 84 ? 6.094 3.613 -2.602 1.00 89.12 84 LEU A C 1
ATOM 673 O O . LEU A 1 84 ? 5.443 2.614 -2.311 1.00 89.12 84 LEU A O 1
ATOM 677 N N . ASP A 1 85 ? 6.366 4.575 -1.719 1.00 90.88 85 ASP A N 1
ATOM 678 C CA . ASP A 1 85 ? 6.112 4.484 -0.273 1.00 90.88 85 ASP A CA 1
ATOM 679 C C . ASP A 1 85 ? 4.684 4.906 0.110 1.00 90.88 85 ASP A C 1
ATOM 681 O O . ASP A 1 85 ? 4.429 5.504 1.162 1.00 90.88 85 ASP A O 1
ATOM 685 N N . TYR A 1 86 ? 3.715 4.603 -0.758 1.00 90.75 86 TYR A N 1
ATOM 686 C CA . TYR A 1 86 ? 2.319 4.987 -0.554 1.00 90.75 86 TYR A CA 1
ATOM 687 C C . TYR A 1 86 ? 1.768 4.433 0.768 1.00 90.75 86 TYR A C 1
ATOM 689 O O . TYR A 1 86 ? 1.044 5.130 1.476 1.00 90.75 86 TYR A O 1
ATOM 697 N N . GLU A 1 87 ? 2.137 3.201 1.134 1.00 89.94 87 GLU A N 1
ATOM 698 C CA . GLU A 1 87 ? 1.624 2.526 2.329 1.00 89.94 87 GLU A CA 1
ATOM 699 C C . GLU A 1 87 ? 1.999 3.265 3.610 1.00 89.94 87 GLU A C 1
ATOM 701 O O . GLU A 1 87 ? 1.174 3.418 4.507 1.00 89.94 87 GLU A O 1
ATOM 706 N N . GLU A 1 88 ? 3.234 3.746 3.712 1.00 88.94 88 GLU A N 1
ATOM 707 C CA . GLU A 1 88 ? 3.701 4.469 4.895 1.00 88.94 88 GLU A CA 1
ATOM 708 C C . GLU A 1 88 ? 3.145 5.884 4.959 1.00 88.94 88 GLU A C 1
ATOM 710 O O . GLU A 1 88 ? 2.853 6.381 6.046 1.00 88.94 88 GLU A O 1
ATOM 715 N N . ARG A 1 89 ? 2.937 6.504 3.796 1.00 89.44 89 ARG A N 1
ATOM 716 C CA . ARG A 1 89 ? 2.476 7.884 3.713 1.00 89.44 89 ARG A CA 1
ATOM 717 C C . ARG A 1 89 ? 0.992 8.049 4.034 1.00 89.44 89 ARG A C 1
ATOM 719 O O . ARG A 1 89 ? 0.632 9.038 4.669 1.00 89.44 89 ARG A O 1
ATOM 726 N N . VAL A 1 90 ? 0.127 7.127 3.591 1.00 91.81 90 VAL A N 1
ATOM 727 C CA . VAL A 1 90 ? -1.336 7.304 3.722 1.00 91.81 90 VAL A CA 1
ATOM 728 C C . VAL A 1 90 ? -1.999 6.407 4.761 1.00 91.81 90 VAL A C 1
ATOM 730 O O . VAL A 1 90 ? -2.964 6.837 5.395 1.00 91.81 90 VAL A O 1
ATOM 733 N N . LEU A 1 91 ? -1.511 5.178 4.973 1.00 91.31 91 LEU A N 1
ATOM 734 C CA . LEU A 1 91 ? -2.227 4.216 5.819 1.00 91.31 91 LEU A CA 1
ATOM 735 C C . LEU A 1 91 ? -2.320 4.641 7.287 1.00 91.31 91 LEU A C 1
ATOM 737 O O . LEU A 1 91 ? -3.410 4.512 7.845 1.00 91.31 91 LEU A O 1
ATOM 741 N N . PRO A 1 92 ? -1.260 5.167 7.934 1.00 91.25 92 PRO A N 1
ATOM 742 C CA . PRO A 1 92 ? -1.361 5.591 9.328 1.00 91.25 92 PRO A CA 1
ATOM 743 C C . PRO A 1 92 ? -2.399 6.698 9.522 1.00 91.25 92 PRO A C 1
ATOM 745 O O . PRO A 1 92 ? -3.146 6.671 10.497 1.00 91.25 92 PRO A O 1
ATOM 748 N N . SER A 1 93 ? -2.476 7.642 8.582 1.00 92.12 93 SER A N 1
ATOM 749 C CA . SER A 1 93 ? -3.403 8.772 8.648 1.00 92.12 93 SER A CA 1
ATOM 750 C C . SER A 1 93 ? -4.853 8.309 8.534 1.00 92.12 93 SER A C 1
ATOM 752 O O . SER A 1 93 ? -5.648 8.583 9.430 1.00 92.12 93 SER A O 1
ATOM 754 N N . ILE A 1 94 ? -5.170 7.523 7.498 1.00 93.81 94 ILE A N 1
ATOM 755 C CA . ILE A 1 94 ? -6.533 7.028 7.250 1.00 93.81 94 ILE A CA 1
ATOM 756 C C . ILE A 1 94 ? -7.000 6.127 8.396 1.00 93.81 94 ILE A C 1
ATOM 758 O O . ILE A 1 94 ? -8.109 6.282 8.901 1.00 93.81 94 ILE A O 1
ATOM 762 N N . VAL A 1 95 ? -6.153 5.191 8.836 1.00 93.62 95 VAL A N 1
ATOM 763 C CA . VAL A 1 95 ? -6.527 4.241 9.892 1.00 93.62 95 VAL A CA 1
ATOM 764 C C . VAL A 1 95 ? -6.774 4.965 11.210 1.00 93.62 95 VAL A C 1
ATOM 766 O O . VAL A 1 95 ? -7.758 4.668 11.879 1.00 93.62 95 VAL A O 1
ATOM 769 N N . ASN A 1 96 ? -5.937 5.941 11.570 1.00 92.06 96 ASN A N 1
ATOM 770 C CA . ASN A 1 96 ? -6.136 6.724 12.788 1.00 92.06 96 ASN A CA 1
ATOM 771 C C . ASN A 1 96 ? -7.401 7.583 12.735 1.00 92.06 96 ASN A C 1
ATOM 773 O O . ASN A 1 96 ? -8.106 7.684 13.737 1.00 92.06 96 ASN A O 1
ATOM 777 N N . GLU A 1 97 ? -7.688 8.207 11.596 1.00 93.06 97 GLU A N 1
ATOM 778 C CA . GLU A 1 97 ? -8.885 9.030 11.416 1.00 93.06 97 GLU A CA 1
ATOM 779 C C . GLU A 1 97 ? -10.161 8.189 11.537 1.00 93.06 97 GLU A C 1
ATOM 781 O O . GLU A 1 97 ? -11.043 8.497 12.343 1.00 93.06 97 GLU A O 1
ATOM 786 N N . VAL A 1 98 ? -10.216 7.067 10.813 1.00 93.12 98 VAL A N 1
ATOM 787 C CA . VAL A 1 98 ? -11.355 6.146 10.860 1.00 93.12 98 VAL A CA 1
ATOM 788 C C . VAL A 1 98 ? -11.508 5.554 12.260 1.00 93.12 98 VAL A C 1
ATOM 790 O O . VAL A 1 98 ? -12.615 5.573 12.795 1.00 93.12 98 VAL A O 1
ATOM 793 N N . LEU A 1 99 ? -10.421 5.103 12.896 1.00 92.69 99 LEU A N 1
ATOM 794 C CA . LEU A 1 99 ? -10.460 4.539 14.248 1.00 92.69 99 LEU A CA 1
ATOM 795 C C . LEU A 1 99 ? -11.040 5.538 15.253 1.00 92.69 99 LEU A C 1
ATOM 797 O O . LEU A 1 99 ? -11.975 5.196 15.973 1.00 92.69 99 LEU A O 1
ATOM 801 N N . LYS A 1 100 ? -10.565 6.788 15.244 1.00 91.12 100 LYS A N 1
ATOM 802 C CA . LYS A 1 100 ? -11.107 7.857 16.097 1.00 91.12 100 LYS A CA 1
ATOM 803 C C . LYS A 1 100 ? -12.592 8.096 15.842 1.00 91.12 100 LYS A C 1
ATOM 805 O O . LYS A 1 100 ? -13.364 8.166 16.792 1.00 91.12 100 LYS A O 1
ATOM 810 N N . SER A 1 101 ? -13.006 8.161 14.575 1.00 92.69 101 SER A N 1
ATOM 811 C CA . SER A 1 101 ? -14.410 8.405 14.209 1.00 92.69 101 SER A CA 1
ATOM 812 C C . SER A 1 101 ? -15.362 7.275 14.622 1.00 92.69 101 SER A C 1
ATOM 814 O O . SER A 1 101 ? -16.537 7.518 14.902 1.00 92.69 101 SER A O 1
ATOM 816 N N . VAL A 1 102 ? -14.867 6.035 14.640 1.00 92.06 102 VAL A N 1
ATOM 817 C CA . VAL A 1 102 ? -15.647 4.839 14.961 1.00 92.06 102 VAL A CA 1
ATOM 818 C C . VAL A 1 102 ? -15.717 4.658 16.471 1.00 92.06 102 VAL A C 1
ATOM 820 O O . VAL A 1 102 ? -16.811 4.530 17.007 1.00 92.06 102 VAL A O 1
ATOM 823 N N . VAL A 1 103 ? -14.581 4.709 17.167 1.00 91.38 103 VAL A N 1
ATOM 824 C CA . VAL A 1 103 ? -14.493 4.481 18.620 1.00 91.38 103 VAL A CA 1
ATOM 825 C C . VAL A 1 103 ? -15.239 5.557 19.407 1.00 91.38 103 VAL A C 1
ATOM 827 O O . VAL A 1 103 ? -15.908 5.227 20.379 1.00 91.38 103 VAL A O 1
ATOM 830 N N . ALA A 1 104 ? -15.250 6.806 18.933 1.00 91.12 104 ALA A N 1
ATOM 831 C CA . ALA A 1 104 ? -16.033 7.885 19.541 1.00 91.12 104 ALA A CA 1
ATOM 832 C C . ALA A 1 104 ? -17.558 7.641 19.536 1.00 91.12 104 ALA A C 1
ATOM 834 O O . ALA A 1 104 ? -18.297 8.355 20.210 1.00 91.12 104 ALA A O 1
ATOM 835 N N . LYS A 1 105 ? -18.058 6.658 18.773 1.00 90.94 105 LYS A N 1
ATOM 836 C CA . LYS A 1 105 ? -19.481 6.278 18.765 1.00 90.94 105 LYS A CA 1
ATOM 837 C C . LYS A 1 105 ? -19.825 5.211 19.804 1.00 90.94 105 LYS A C 1
ATOM 839 O O . LYS A 1 105 ? -21.008 5.021 20.081 1.00 90.94 105 LYS A O 1
ATOM 844 N N . PHE A 1 106 ? -18.830 4.522 20.355 1.00 85.62 106 PHE A N 1
ATOM 845 C CA . PHE A 1 106 ? -19.016 3.461 21.342 1.00 85.62 106 PHE A CA 1
ATOM 846 C C . PHE A 1 106 ? -18.741 4.010 22.748 1.00 85.62 106 PHE A C 1
ATOM 848 O O . PHE A 1 106 ? -17.806 4.794 22.922 1.00 85.62 106 PHE A O 1
ATOM 855 N N . ASN A 1 107 ? -19.597 3.638 23.708 1.00 81.31 107 ASN A N 1
ATOM 856 C CA . ASN A 1 107 ? -19.453 4.005 25.122 1.00 81.31 107 ASN A CA 1
ATOM 857 C C . ASN A 1 107 ? -18.221 3.288 25.703 1.00 81.31 107 ASN A C 1
ATOM 859 O O . ASN A 1 107 ? -18.220 2.036 25.623 1.00 81.31 107 ASN A O 1
#

Foldseek 3Di:
DAAQKKKWKQFPVPGTDLVDIHHDDDDDDDPPGIDIDMFGQAWDWDKDWDFEAALVRDTDIDIDIDTDGDDSNCVRVCCVPQNPPNCVVPVNVVVRVVVRVVRNVHD

Radius of gyration: 18.8 Å; chains: 1; bounding box: 38×26×52 Å

Sequence (107 aa):
VEGGQRAIFFNRIGGVQQDTILAEGLHFRIPWFQYPIIYDIRARPRKISSPTGSKDLQMVNISLRVLTRPNAAELPSMYQRLGLDYEERVLPSIVNEVLKSVVAKFN

Organism: Vireo altiloquus (NCBI:txid34956)

Secondary structure (DSSP, 8-state):
--TTEEEEEEETTTEEEEEEEE-SS-----TTTEEEEEEE-S-EEEEEEEEEE-TTS-EEEEEEEEEE---GGGHHHHHHHH-TTHHHHHHHHHHHHHHHHHHTT--